Protein AF-A0AAE1Q0P6-F1 (afdb_monomer)

pLDDT: mean 88.46, std 8.79, range [49.84, 97.0]

Foldseek 3Di:
DVVVVVVVCVVCVQKDWDWADDDPKIKIKIFHNQLVVCCVPPPQVVPDKDWDQPFPQDPQCKGWIWIWGQDPVGTHTNIIMIMNDPDPCRVPHD

Solvent-accessible surface area (backbone atoms only — not comparable to full-atom values): 5191 Å² total; per-residue (Å²): 108,69,68,59,52,53,53,48,4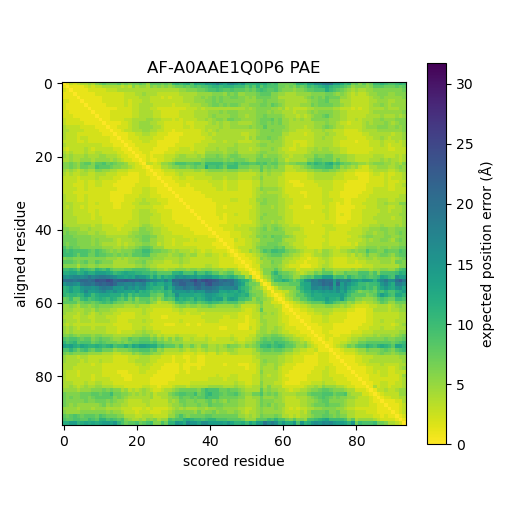0,70,75,37,75,70,38,50,72,48,80,45,67,38,99,94,27,31,29,34,44,41,30,45,61,67,19,57,45,40,58,73,72,37,72,38,56,78,74,50,72,48,70,49,74,73,68,53,62,47,100,81,50,36,31,48,32,46,31,24,18,72,49,100,89,42,81,38,60,50,37,39,38,37,22,55,56,90,50,68,64,25,80,75,64,14

Organism: NCBI:txid1843537

Mean predicted aligned error: 4.66 Å

Secondary structure (DSSP, 8-state):
-HHHHHHHHHH-TTSEEEEEEETTEEEEEEE-HHHHHHHHH-GGGGT--EE----EE-TT--EEEEEEEEETTEEEEEEEEEES--SHHHHHH-

Sequence (94 aa):
MFEAIQKYAQANPEVVINYQHYQNSFCVVLITPFMFRAHKALKEAGEVVFVDATSCVDQLNTAITPFMCTGPGGAVPLAILLTSSQDEATLTKG

Structure (mmCIF, N/C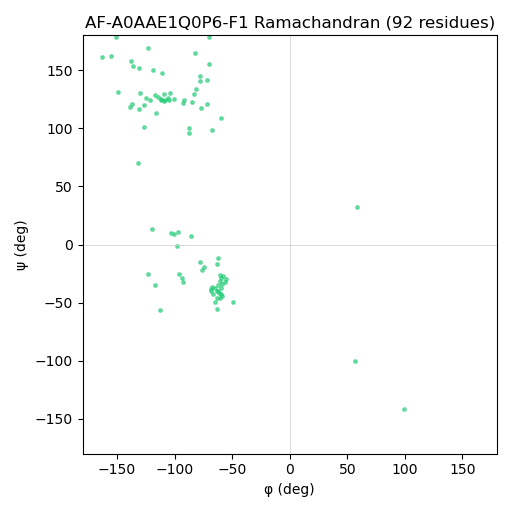A/C/O backbone):
data_AF-A0AAE1Q0P6-F1
#
_entry.id   AF-A0AAE1Q0P6-F1
#
loop_
_atom_site.group_PDB
_atom_site.id
_atom_site.type_symbol
_atom_site.label_atom_id
_atom_site.label_alt_id
_atom_site.label_comp_id
_atom_site.label_asym_id
_atom_site.label_entity_id
_atom_site.label_seq_id
_atom_site.pdbx_PDB_ins_code
_atom_site.Cartn_x
_atom_site.Cartn_y
_atom_site.Cartn_z
_atom_site.occupancy
_atom_site.B_iso_or_equiv
_atom_site.auth_seq_id
_atom_site.auth_comp_id
_atom_site.auth_asym_id
_atom_site.auth_atom_id
_atom_site.pdbx_PDB_model_num
ATOM 1 N N . MET A 1 1 ? -11.900 14.414 5.683 1.00 74.31 1 MET A N 1
ATOM 2 C CA . MET A 1 1 ? -10.885 13.513 5.087 1.00 74.31 1 MET A CA 1
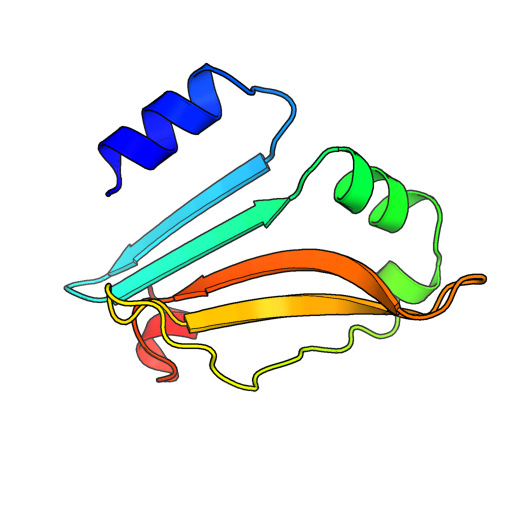ATOM 3 C C . MET A 1 1 ? -11.289 13.042 3.694 1.00 74.31 1 MET A C 1
ATOM 5 O O . MET A 1 1 ? -10.550 13.323 2.763 1.00 74.31 1 MET A O 1
ATOM 9 N N . PHE A 1 2 ? -12.460 12.414 3.523 1.00 80.19 2 PHE A N 1
ATOM 10 C CA . PHE A 1 2 ? -12.945 11.943 2.215 1.00 80.19 2 PHE A CA 1
ATOM 11 C C . PHE A 1 2 ? -12.881 13.002 1.099 1.00 80.19 2 PHE A C 1
ATOM 13 O O . PHE A 1 2 ? -12.294 12.755 0.054 1.00 80.19 2 PHE A O 1
ATOM 20 N N . GLU A 1 3 ? -13.389 14.213 1.341 1.00 85.75 3 GLU A N 1
ATOM 21 C CA . GLU A 1 3 ? -13.349 15.307 0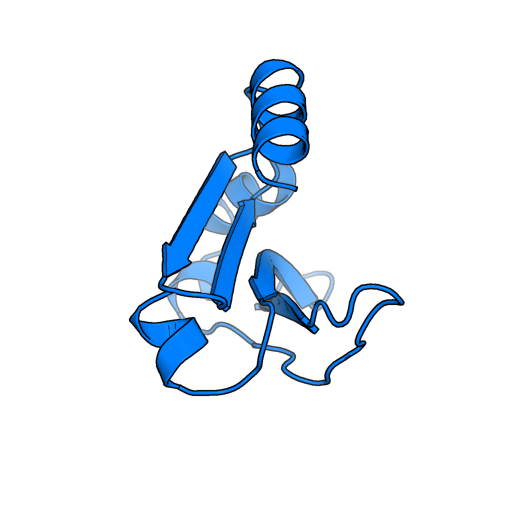.355 1.00 85.75 3 GLU A CA 1
ATOM 22 C C . GLU A 1 3 ? -11.922 15.699 -0.058 1.00 85.75 3 GLU A C 1
ATOM 24 O O . GLU A 1 3 ? -11.663 15.979 -1.226 1.00 85.75 3 GLU A O 1
ATOM 29 N N . ALA A 1 4 ? -10.976 15.680 0.887 1.00 87.44 4 ALA A N 1
ATOM 30 C CA . ALA A 1 4 ? -9.574 15.975 0.606 1.00 87.44 4 ALA A CA 1
ATOM 31 C C . ALA A 1 4 ? -8.936 14.878 -0.260 1.00 87.44 4 ALA A C 1
ATOM 33 O O . ALA A 1 4 ? -8.204 15.193 -1.197 1.00 87.44 4 ALA A O 1
ATOM 34 N N . ILE A 1 5 ? -9.266 13.609 0.008 1.00 88.75 5 ILE A N 1
ATOM 35 C CA . ILE A 1 5 ? -8.831 12.466 -0.805 1.00 88.75 5 ILE A CA 1
ATOM 36 C C . ILE A 1 5 ? -9.405 12.570 -2.221 1.00 88.75 5 ILE A C 1
ATOM 38 O O . ILE A 1 5 ? -8.661 12.437 -3.187 1.00 88.75 5 ILE A O 1
ATOM 42 N N . GLN A 1 6 ? -10.698 12.870 -2.355 1.00 89.12 6 GLN A N 1
ATOM 43 C CA . GLN A 1 6 ? -11.351 13.048 -3.655 1.00 89.12 6 GLN A CA 1
ATOM 44 C C . GLN A 1 6 ? -10.715 14.187 -4.453 1.00 89.12 6 GLN A C 1
ATOM 46 O O . GLN A 1 6 ? -10.374 14.013 -5.621 1.00 89.12 6 GLN A O 1
ATOM 51 N N . LYS A 1 7 ? -10.479 15.336 -3.812 1.00 93.38 7 LYS A N 1
ATOM 52 C CA . LYS A 1 7 ? -9.790 16.469 -4.437 1.00 93.38 7 LYS A CA 1
ATOM 53 C C . LYS A 1 7 ? -8.378 16.093 -4.893 1.00 93.38 7 LYS A C 1
ATOM 55 O O . LYS A 1 7 ? -7.970 16.479 -5.985 1.00 93.38 7 LYS A O 1
ATOM 60 N N . TYR A 1 8 ? -7.636 15.345 -4.077 1.00 91.31 8 TYR A N 1
ATOM 61 C CA . TYR A 1 8 ? -6.296 14.888 -4.436 1.00 91.31 8 TYR A CA 1
ATOM 62 C C . TYR A 1 8 ? -6.324 13.893 -5.605 1.00 91.31 8 TYR A C 1
ATOM 64 O O . TYR A 1 8 ? -5.528 14.038 -6.529 1.00 91.31 8 TYR A O 1
ATOM 72 N N . ALA A 1 9 ? -7.260 12.940 -5.609 1.00 91.38 9 ALA A N 1
ATOM 73 C CA . ALA A 1 9 ? -7.440 11.979 -6.699 1.00 91.38 9 ALA A CA 1
ATOM 74 C C . ALA A 1 9 ? -7.808 12.671 -8.023 1.00 91.38 9 ALA A C 1
ATOM 76 O O . ALA A 1 9 ? -7.277 12.326 -9.072 1.00 91.38 9 ALA A O 1
ATOM 77 N N . GLN A 1 10 ? -8.663 13.698 -7.977 1.00 92.88 10 GLN A N 1
ATOM 78 C CA . GLN A 1 10 ? -9.005 14.504 -9.155 1.00 92.88 10 GLN A CA 1
ATOM 79 C C . GLN A 1 10 ? -7.805 15.290 -9.696 1.00 92.88 10 GLN A C 1
ATOM 81 O O . GLN A 1 10 ? -7.667 15.442 -10.907 1.00 92.88 10 GLN A O 1
ATOM 86 N N . ALA A 1 11 ? -6.944 15.795 -8.809 1.00 95.69 11 ALA A N 1
ATOM 87 C CA . ALA A 1 11 ? -5.749 16.541 -9.193 1.00 95.69 11 ALA A CA 1
ATOM 88 C C . ALA A 1 11 ? -4.603 15.648 -9.705 1.00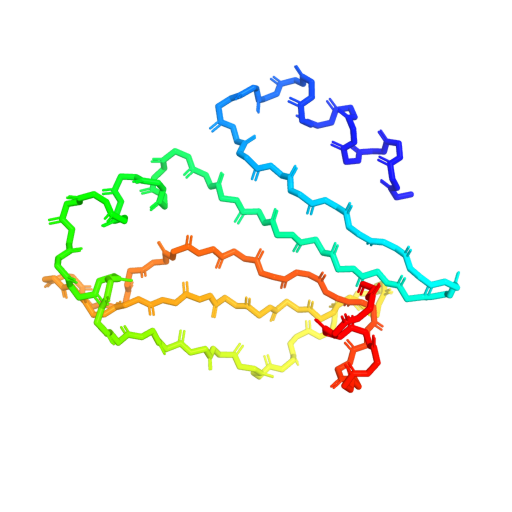 95.69 11 ALA A C 1
ATOM 90 O O . ALA A 1 11 ? -3.743 16.149 -10.424 1.00 95.69 11 ALA A O 1
ATOM 91 N N . ASN A 1 12 ? -4.589 14.357 -9.349 1.00 95.44 12 ASN A N 1
ATOM 92 C CA . ASN A 1 12 ? -3.523 13.402 -9.678 1.00 95.44 12 ASN A CA 1
ATOM 93 C C . ASN A 1 12 ? -4.134 12.099 -10.238 1.00 95.44 12 ASN A C 1
ATOM 95 O O . ASN A 1 12 ? -4.133 11.073 -9.550 1.00 95.44 12 ASN A O 1
ATOM 99 N N . PRO A 1 13 ? -4.696 12.119 -11.462 1.00 93.25 13 PRO A N 1
ATOM 100 C CA . PRO A 1 13 ? -5.415 10.980 -12.043 1.00 93.25 13 PRO A CA 1
ATOM 101 C C . PRO A 1 13 ? -4.541 9.734 -12.268 1.00 93.25 13 PRO A C 1
ATOM 103 O O . PRO A 1 13 ? -5.056 8.638 -12.478 1.00 93.25 13 PRO A O 1
ATOM 106 N N . GLU A 1 14 ? -3.219 9.884 -12.251 1.00 94.56 14 GLU A N 1
ATOM 107 C CA . GLU A 1 14 ? -2.246 8.799 -12.350 1.00 94.56 14 GLU A CA 1
ATOM 108 C C . GLU A 1 14 ? -2.056 8.018 -11.040 1.00 94.56 14 GLU A C 1
ATOM 110 O O . GLU A 1 14 ? -1.475 6.929 -11.050 1.00 94.56 14 GLU A O 1
ATOM 115 N N . VAL A 1 15 ? -2.524 8.563 -9.915 1.00 94.88 15 VAL A N 1
ATOM 116 C CA . VAL A 1 15 ? -2.518 7.891 -8.617 1.00 94.88 15 VAL A CA 1
ATOM 117 C C . VAL A 1 15 ? -3.839 7.153 -8.449 1.00 94.88 15 VAL A C 1
ATOM 119 O O . VAL A 1 15 ? -4.917 7.740 -8.507 1.00 94.88 15 VAL A O 1
ATOM 122 N N . VAL A 1 16 ? -3.766 5.852 -8.191 1.00 94.88 16 VAL A N 1
ATOM 123 C CA . VAL A 1 16 ? -4.948 5.065 -7.844 1.00 94.88 16 VAL A CA 1
ATOM 124 C C . VAL A 1 16 ? -5.184 5.210 -6.349 1.00 94.88 16 VAL A C 1
ATOM 126 O O . VAL A 1 16 ? -4.312 4.880 -5.543 1.00 94.88 16 VAL A O 1
ATOM 129 N N . ILE A 1 17 ? -6.370 5.691 -5.986 1.00 95.50 17 ILE A N 1
ATOM 130 C CA . ILE A 1 17 ? -6.804 5.787 -4.596 1.00 95.50 17 ILE A CA 1
ATOM 131 C C . ILE A 1 17 ? -8.151 5.095 -4.464 1.00 95.50 17 ILE A C 1
ATOM 133 O O . ILE A 1 17 ? -9.121 5.486 -5.111 1.00 95.50 17 ILE A O 1
ATOM 137 N N . ASN A 1 18 ? -8.206 4.070 -3.620 1.00 92.88 18 ASN A N 1
ATOM 138 C CA . ASN A 1 18 ? -9.450 3.428 -3.225 1.00 92.88 18 ASN A CA 1
ATOM 139 C C . ASN A 1 18 ? -9.742 3.786 -1.771 1.00 92.88 18 ASN A C 1
ATOM 141 O O . ASN A 1 18 ? -8.862 3.667 -0.924 1.00 92.88 18 ASN A O 1
ATOM 145 N N . TYR A 1 19 ? -10.958 4.247 -1.504 1.00 92.00 19 TYR A N 1
ATOM 146 C CA . TYR A 1 19 ? -11.408 4.653 -0.182 1.00 92.00 19 TYR A CA 1
ATOM 147 C C . TYR A 1 19 ? -12.621 3.819 0.199 1.00 92.00 19 TYR A C 1
ATOM 149 O O . TYR A 1 19 ? -13.629 3.823 -0.513 1.00 92.00 19 TYR A O 1
ATOM 157 N N . GLN A 1 20 ? -12.528 3.149 1.336 1.00 90.50 20 GLN A N 1
ATOM 158 C CA . GLN A 1 20 ? -13.629 2.465 1.984 1.00 90.50 20 GLN A CA 1
ATOM 159 C C . GLN A 1 20 ? -13.859 3.078 3.366 1.00 90.50 20 GLN A C 1
ATOM 161 O O . GLN A 1 20 ? -12.976 3.681 3.981 1.00 90.50 20 GLN A O 1
ATOM 166 N N . HIS A 1 21 ? -15.115 3.030 3.791 1.00 89.31 21 HIS A N 1
ATOM 167 C CA . HIS A 1 21 ? -15.535 3.555 5.074 1.00 89.31 21 HIS A CA 1
ATOM 168 C C . HIS A 1 21 ? -16.713 2.748 5.584 1.00 89.31 21 HIS A C 1
ATOM 170 O O . HIS A 1 21 ? -17.709 2.559 4.879 1.00 89.31 21 HIS A O 1
ATOM 176 N N . TYR A 1 22 ? -16.619 2.334 6.839 1.00 86.88 22 TYR A N 1
ATOM 177 C CA . TYR A 1 22 ? -17.658 1.595 7.527 1.00 86.88 22 TYR A CA 1
ATOM 178 C C . TYR A 1 22 ? -17.794 2.106 8.957 1.00 86.88 22 TYR A C 1
ATOM 180 O O . TYR A 1 22 ? -16.876 2.008 9.766 1.00 86.88 22 TYR A O 1
ATOM 188 N N . GLN A 1 23 ? -18.980 2.629 9.276 1.00 87.62 23 GLN A N 1
ATOM 189 C CA . GLN A 1 23 ? -19.297 3.242 10.569 1.00 87.62 23 GLN A CA 1
ATOM 190 C C . GLN A 1 23 ? -18.358 4.399 10.932 1.00 87.62 23 GLN A C 1
ATOM 192 O O . GLN A 1 23 ? -18.576 5.502 10.451 1.00 87.62 23 GLN A O 1
ATOM 197 N N . ASN A 1 24 ? -17.367 4.160 11.793 1.00 84.69 24 ASN A N 1
ATOM 198 C CA . ASN A 1 24 ? -16.366 5.144 12.211 1.00 84.69 24 ASN A CA 1
ATOM 199 C C . ASN A 1 24 ? -14.938 4.696 11.849 1.00 84.69 24 ASN A C 1
ATOM 201 O O . ASN A 1 24 ? -13.969 5.255 12.361 1.00 84.69 24 ASN A O 1
ATOM 205 N N . SER A 1 25 ? -14.825 3.672 10.998 1.00 87.31 25 SER A N 1
ATOM 206 C CA . SER A 1 25 ? -13.567 3.144 10.489 1.00 87.31 25 SER A CA 1
ATOM 207 C C . SER A 1 25 ? -13.401 3.447 9.006 1.00 87.31 25 SER A C 1
ATOM 209 O O . SER A 1 25 ? -14.382 3.489 8.258 1.00 87.31 25 SER A O 1
ATOM 211 N N . PHE A 1 26 ? -12.157 3.641 8.577 1.00 89.75 26 PHE A N 1
ATOM 212 C CA . PHE A 1 26 ? -11.810 3.790 7.168 1.00 89.75 26 PHE A CA 1
ATOM 213 C C . PHE A 1 26 ? -10.568 2.988 6.799 1.00 89.75 26 PHE A C 1
ATOM 215 O O . PHE A 1 26 ? -9.650 2.835 7.612 1.00 89.75 26 PHE A O 1
ATOM 222 N N . CYS A 1 27 ? -10.514 2.633 5.519 1.00 91.38 27 CYS A N 1
ATOM 223 C CA . CYS A 1 27 ? -9.380 2.062 4.824 1.00 91.38 27 CYS A CA 1
ATOM 224 C C . CYS A 1 27 ? -9.151 2.844 3.534 1.00 91.38 27 CYS A C 1
ATOM 226 O O . CYS A 1 27 ? -10.060 3.085 2.734 1.00 91.38 27 CYS A O 1
ATOM 228 N N . VAL A 1 28 ? -7.905 3.246 3.313 1.00 92.50 28 VAL A N 1
ATOM 229 C CA . VAL A 1 28 ? -7.476 3.875 2.069 1.00 92.50 28 VAL A CA 1
ATOM 230 C C . VAL A 1 28 ? -6.316 3.087 1.501 1.00 92.50 28 VAL A C 1
ATOM 232 O O . VAL A 1 28 ? -5.298 2.912 2.164 1.00 92.50 28 VAL A O 1
ATOM 235 N N . VAL A 1 29 ? -6.444 2.665 0.250 1.00 94.38 29 VAL A N 1
ATOM 236 C CA . VAL A 1 29 ? -5.343 2.083 -0.515 1.00 94.38 29 VAL A CA 1
ATOM 237 C C . VAL A 1 29 ? -4.859 3.120 -1.512 1.00 94.38 29 VAL A C 1
ATOM 239 O O . VAL A 1 29 ? -5.640 3.604 -2.331 1.00 94.38 29 VAL A O 1
ATOM 242 N N . LEU A 1 30 ? -3.569 3.437 -1.458 1.00 95.19 30 LEU A N 1
ATOM 243 C CA . LEU A 1 30 ? -2.909 4.359 -2.374 1.00 95.19 30 LEU A CA 1
ATOM 244 C C . LEU A 1 30 ? -1.827 3.636 -3.178 1.00 95.19 30 LEU A C 1
ATOM 246 O O . LEU A 1 30 ? -0.942 2.986 -2.617 1.00 95.19 30 LEU A O 1
ATOM 250 N N . ILE A 1 31 ? -1.879 3.794 -4.501 1.00 96.75 31 ILE A N 1
ATOM 251 C CA . ILE A 1 31 ? -0.905 3.243 -5.446 1.00 96.75 31 ILE A CA 1
ATOM 252 C C . ILE A 1 31 ? -0.464 4.357 -6.396 1.00 96.75 31 ILE A C 1
ATOM 254 O O . ILE A 1 31 ? -1.248 4.893 -7.177 1.00 96.75 31 ILE A O 1
ATOM 258 N N . THR A 1 32 ? 0.823 4.689 -6.349 1.00 96.56 32 THR A N 1
ATOM 259 C CA . THR A 1 32 ? 1.440 5.657 -7.267 1.00 96.56 32 THR A CA 1
ATOM 260 C C . THR A 1 32 ? 1.809 5.003 -8.607 1.00 96.56 32 THR A C 1
ATOM 262 O O . THR A 1 32 ? 1.950 3.777 -8.678 1.00 96.56 32 THR A O 1
ATOM 265 N N . PRO A 1 33 ? 2.098 5.784 -9.666 1.00 97.00 33 PRO A N 1
ATOM 266 C CA . PRO A 1 33 ? 2.600 5.232 -10.926 1.00 97.00 33 PRO A CA 1
ATOM 267 C C . PRO A 1 33 ? 3.874 4.396 -10.772 1.00 97.00 33 PRO A C 1
ATOM 269 O O . PRO A 1 33 ? 4.092 3.456 -11.534 1.00 97.00 33 PRO A O 1
ATOM 272 N N . PHE A 1 34 ? 4.736 4.735 -9.807 1.00 95.25 34 PHE A N 1
ATOM 273 C CA . PHE A 1 34 ? 5.935 3.953 -9.512 1.00 95.25 34 PHE A CA 1
ATOM 274 C C . PHE A 1 34 ? 5.573 2.561 -8.989 1.00 95.25 34 PHE A C 1
ATOM 276 O O . PHE A 1 34 ? 6.042 1.563 -9.532 1.00 95.25 34 PHE A O 1
ATOM 283 N N . MET A 1 35 ? 4.681 2.498 -8.000 1.00 96.31 35 MET A N 1
ATOM 284 C CA . MET A 1 35 ? 4.202 1.242 -7.419 1.00 96.31 35 MET A CA 1
ATOM 285 C C . MET A 1 35 ? 3.485 0.382 -8.469 1.00 96.31 35 MET A C 1
ATOM 287 O O . MET A 1 35 ? 3.746 -0.811 -8.585 1.00 96.31 35 MET A O 1
ATOM 291 N N . PHE A 1 36 ? 2.654 0.991 -9.322 1.00 95.56 36 PHE A N 1
ATOM 292 C CA . PHE A 1 36 ? 1.990 0.283 -10.420 1.00 95.56 36 PHE A CA 1
ATOM 293 C C . PHE A 1 36 ? 2.976 -0.313 -11.438 1.00 95.56 36 PHE A C 1
ATOM 295 O O . PHE A 1 36 ? 2.740 -1.395 -11.974 1.00 95.56 36 PHE A O 1
ATOM 302 N N . ARG A 1 37 ? 4.104 0.360 -11.705 1.00 95.75 37 ARG A N 1
ATOM 303 C CA . ARG A 1 37 ? 5.177 -0.215 -12.530 1.00 95.75 37 ARG A CA 1
ATOM 304 C C . ARG A 1 37 ? 5.872 -1.377 -11.829 1.00 95.75 37 ARG A C 1
ATOM 306 O O . ARG A 1 37 ? 6.170 -2.355 -12.506 1.00 95.75 37 ARG A O 1
ATOM 313 N N . ALA A 1 38 ? 6.090 -1.302 -10.515 1.00 94.88 38 ALA A N 1
ATOM 314 C CA . ALA A 1 38 ? 6.674 -2.402 -9.748 1.00 94.88 38 ALA A CA 1
ATOM 315 C C . ALA A 1 38 ? 5.826 -3.680 -9.864 1.00 94.88 38 ALA A C 1
ATOM 317 O O . ALA A 1 38 ? 6.375 -4.726 -10.197 1.00 94.88 38 ALA A O 1
ATOM 318 N N . HIS A 1 39 ? 4.495 -3.567 -9.754 1.00 94.94 39 HIS A N 1
ATOM 319 C CA . HIS A 1 39 ? 3.554 -4.681 -9.974 1.00 94.94 39 HIS A CA 1
ATOM 320 C C . HIS A 1 39 ? 3.684 -5.359 -11.345 1.00 94.94 39 HIS A C 1
ATOM 322 O O . HIS A 1 39 ? 3.382 -6.539 -11.479 1.00 94.94 39 HIS A O 1
ATOM 328 N N . LYS A 1 40 ? 4.097 -4.621 -12.382 1.00 94.81 40 LYS A N 1
ATOM 329 C CA . LYS A 1 40 ? 4.243 -5.152 -13.749 1.00 94.81 40 LYS A CA 1
ATOM 330 C C . LYS A 1 40 ? 5.647 -5.656 -14.061 1.00 94.81 40 LYS A C 1
ATOM 332 O O . LYS A 1 40 ? 5.800 -6.530 -14.907 1.00 94.81 40 LYS A O 1
ATOM 337 N N . ALA A 1 41 ? 6.658 -5.036 -13.462 1.00 94.56 41 ALA A N 1
ATOM 338 C CA . ALA A 1 41 ? 8.059 -5.265 -13.795 1.00 94.56 41 ALA A CA 1
ATOM 339 C C . ALA A 1 41 ? 8.716 -6.333 -12.915 1.00 94.56 41 ALA A C 1
ATOM 341 O O . ALA A 1 41 ? 9.660 -6.978 -13.365 1.00 94.56 41 ALA A O 1
ATOM 342 N N . LEU A 1 42 ? 8.244 -6.504 -11.678 1.00 94.12 42 LEU A N 1
ATOM 343 C CA . LEU A 1 42 ? 8.795 -7.454 -10.715 1.00 94.12 42 LEU A CA 1
ATOM 344 C C . LEU A 1 42 ? 7.848 -8.640 -10.579 1.00 94.12 42 LEU A C 1
ATOM 346 O O . LEU A 1 42 ? 6.664 -8.469 -10.293 1.00 94.12 42 LEU A O 1
ATOM 350 N N . LYS A 1 43 ? 8.374 -9.849 -10.770 1.00 93.25 43 LYS A N 1
ATOM 351 C CA . LYS A 1 43 ? 7.592 -11.085 -10.636 1.00 93.25 43 LYS A CA 1
ATOM 352 C C . LYS A 1 43 ? 7.174 -11.301 -9.182 1.00 93.25 43 LYS A C 1
ATOM 354 O O . LYS A 1 43 ? 6.054 -11.717 -8.905 1.00 93.25 43 LYS A O 1
ATOM 359 N N . GLU A 1 44 ? 8.064 -10.937 -8.269 1.00 93.50 44 GLU A N 1
ATOM 360 C CA . GLU A 1 44 ? 7.945 -11.069 -6.823 1.00 93.50 44 GLU A CA 1
ATOM 361 C C . GLU A 1 44 ? 6.732 -10.313 -6.274 1.00 93.50 44 GLU A C 1
ATOM 363 O O . GLU A 1 44 ? 6.137 -10.749 -5.291 1.00 93.50 44 GLU A O 1
ATOM 368 N N . ALA A 1 45 ? 6.310 -9.233 -6.944 1.00 92.31 45 ALA A N 1
ATOM 369 C CA . ALA A 1 45 ? 5.121 -8.467 -6.581 1.00 92.31 45 ALA A CA 1
ATOM 370 C C . ALA A 1 45 ? 3.821 -9.293 -6.629 1.00 92.31 45 ALA A C 1
ATOM 372 O O . ALA A 1 45 ? 2.873 -8.975 -5.913 1.00 92.31 45 ALA A O 1
ATOM 373 N N . GLY A 1 46 ? 3.778 -10.350 -7.449 1.00 91.12 46 GLY A N 1
ATOM 374 C CA . GLY A 1 46 ? 2.662 -11.296 -7.526 1.00 91.12 46 GLY A CA 1
ATOM 375 C C . GLY A 1 46 ? 2.862 -12.586 -6.724 1.00 91.12 46 GLY A C 1
ATOM 376 O O . GLY A 1 46 ? 1.977 -13.437 -6.741 1.00 91.12 46 GLY A O 1
ATOM 377 N N . GLU A 1 47 ? 4.006 -12.758 -6.052 1.00 91.50 47 GLU A N 1
ATOM 378 C CA . GLU A 1 47 ? 4.364 -13.999 -5.350 1.00 91.50 47 GLU A CA 1
ATOM 379 C C . GLU A 1 47 ? 4.410 -13.809 -3.832 1.00 91.50 47 GLU A C 1
ATOM 381 O O . GLU A 1 47 ? 3.717 -14.515 -3.101 1.00 91.50 47 GLU A O 1
ATOM 386 N N . VAL A 1 48 ? 5.220 -12.860 -3.349 1.00 89.06 48 VAL A N 1
ATOM 387 C CA . VAL A 1 48 ? 5.435 -12.625 -1.916 1.00 89.06 48 VAL A CA 1
ATOM 388 C C . VAL A 1 48 ? 5.421 -11.132 -1.632 1.00 89.06 48 VAL A C 1
ATOM 390 O O . VAL A 1 48 ? 6.251 -10.372 -2.133 1.00 89.06 48 VAL A O 1
ATOM 393 N N . VAL A 1 49 ? 4.497 -10.730 -0.762 1.00 92.12 49 VAL A N 1
ATOM 394 C CA . VAL A 1 49 ? 4.365 -9.352 -0.294 1.00 92.12 49 VAL A CA 1
ATOM 395 C C . VAL A 1 49 ? 4.743 -9.287 1.180 1.00 92.12 49 VAL A C 1
ATOM 397 O O . VAL A 1 49 ? 4.184 -9.994 2.016 1.00 92.12 49 VAL A O 1
ATOM 400 N N . PHE A 1 50 ? 5.694 -8.416 1.493 1.00 91.31 50 PHE A N 1
ATOM 401 C CA . PHE A 1 50 ? 6.022 -8.007 2.848 1.00 91.31 50 PHE A CA 1
ATOM 402 C C . PHE A 1 50 ? 5.062 -6.903 3.277 1.00 91.31 50 PHE A C 1
ATOM 404 O O . PHE A 1 50 ? 4.882 -5.912 2.565 1.00 91.31 50 PHE A O 1
ATOM 411 N N . VAL A 1 51 ? 4.466 -7.074 4.450 1.00 91.19 51 VAL A N 1
ATOM 412 C CA . VAL A 1 51 ? 3.566 -6.096 5.054 1.00 91.19 51 VAL A CA 1
ATOM 413 C C . VAL A 1 51 ? 4.221 -5.610 6.333 1.00 91.19 51 VAL A C 1
ATOM 415 O O . VAL A 1 51 ? 4.396 -6.383 7.275 1.00 91.19 51 VAL A O 1
ATOM 418 N N . ASP A 1 52 ? 4.609 -4.340 6.353 1.00 84.94 52 ASP A N 1
ATOM 419 C CA . ASP A 1 52 ? 5.117 -3.715 7.569 1.00 84.94 52 ASP A CA 1
ATOM 420 C C . ASP A 1 52 ? 3.938 -3.150 8.367 1.00 84.94 52 ASP A C 1
ATOM 422 O O . ASP A 1 52 ? 3.426 -2.067 8.091 1.00 84.94 52 ASP A O 1
ATOM 426 N N . ALA A 1 53 ? 3.466 -3.928 9.339 1.00 74.88 53 ALA A N 1
ATOM 427 C CA . ALA A 1 53 ? 2.367 -3.538 10.218 1.00 74.88 53 ALA A CA 1
ATOM 428 C C . ALA A 1 53 ? 2.831 -2.715 11.434 1.00 74.88 53 ALA A C 1
ATOM 430 O O . ALA A 1 53 ? 2.024 -2.448 12.329 1.00 74.88 53 ALA A O 1
ATOM 431 N N . THR A 1 54 ? 4.110 -2.323 11.499 1.00 67.44 54 THR A N 1
ATOM 432 C CA . THR A 1 54 ? 4.641 -1.545 12.622 1.00 67.44 54 THR A CA 1
ATOM 433 C C . THR A 1 54 ? 4.007 -0.153 12.593 1.00 67.44 54 THR A C 1
ATOM 435 O O . THR A 1 54 ? 4.397 0.716 11.817 1.00 67.44 54 THR A O 1
ATOM 438 N N . SER A 1 55 ? 2.965 0.049 13.404 1.00 60.00 55 SER A N 1
ATOM 439 C CA . SER A 1 55 ? 2.151 1.265 13.414 1.00 60.00 55 SER A CA 1
ATOM 440 C C . SER A 1 55 ? 2.989 2.498 13.733 1.00 60.00 55 SER A C 1
ATOM 442 O O . SER A 1 55 ? 3.351 2.726 14.889 1.00 60.00 55 SER A O 1
ATOM 444 N N . CYS A 1 56 ? 3.206 3.351 12.737 1.00 62.38 56 CYS A N 1
ATOM 445 C CA . CYS A 1 56 ? 3.338 4.777 12.983 1.00 62.38 56 CYS A CA 1
ATOM 446 C C . CYS A 1 56 ? 1.919 5.347 12.949 1.00 62.38 56 CYS A C 1
ATOM 448 O O . CYS A 1 56 ? 1.333 5.483 11.876 1.00 62.38 56 CYS A O 1
ATOM 450 N N . VAL A 1 57 ? 1.337 5.575 14.126 1.00 66.06 57 VAL A N 1
ATOM 451 C CA . VAL A 1 57 ? 0.104 6.358 14.241 1.00 66.06 57 VAL A CA 1
ATOM 452 C C . VAL A 1 57 ? 0.492 7.818 14.102 1.00 66.06 57 VAL A C 1
ATOM 454 O O . VAL 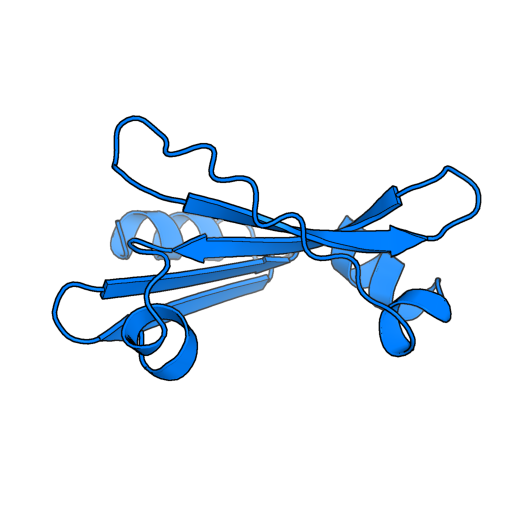A 1 57 ? 1.282 8.338 14.893 1.00 66.06 57 VAL A O 1
ATOM 457 N N . ASP A 1 58 ? -0.019 8.465 13.061 1.00 71.25 58 ASP A N 1
ATOM 458 C CA . ASP A 1 58 ? 0.134 9.906 12.923 1.00 71.25 58 ASP A CA 1
ATOM 459 C C . ASP A 1 58 ? -0.705 10.653 13.979 1.00 71.25 58 ASP A C 1
ATOM 461 O O . ASP A 1 58 ? -1.430 10.067 14.788 1.00 71.25 58 ASP A O 1
ATOM 465 N N . GLN A 1 59 ? -0.631 11.985 13.981 1.00 70.75 59 GLN A N 1
ATOM 466 C CA . GLN A 1 59 ? -1.401 12.819 14.914 1.00 70.75 59 GLN A CA 1
ATOM 467 C C . GLN A 1 59 ? -2.927 12.683 14.747 1.00 70.75 59 GLN A C 1
ATOM 469 O O . GLN A 1 59 ? -3.676 13.166 15.594 1.00 70.75 59 GLN A O 1
ATOM 474 N N . LEU A 1 60 ? -3.390 12.043 13.670 1.00 73.75 60 LEU A N 1
ATOM 475 C CA . LEU A 1 60 ? -4.795 11.798 13.361 1.00 73.75 60 LEU A CA 1
ATOM 476 C C . LEU A 1 60 ? -5.227 10.370 13.724 1.00 73.75 60 LEU A C 1
ATOM 478 O O . LEU A 1 60 ? -6.337 9.973 13.375 1.00 73.75 60 LEU A O 1
ATOM 482 N N . ASN A 1 61 ? -4.376 9.615 14.428 1.00 78.19 61 ASN A N 1
ATOM 483 C CA . ASN A 1 61 ? -4.591 8.206 14.753 1.00 78.19 61 ASN A CA 1
ATOM 484 C C . ASN A 1 61 ? -4.773 7.333 13.495 1.00 78.19 61 ASN A C 1
ATOM 486 O O . ASN A 1 61 ? -5.514 6.353 13.510 1.00 78.19 61 ASN A O 1
ATOM 490 N N . THR A 1 62 ? -4.102 7.702 12.399 1.00 86.38 62 THR A N 1
ATOM 491 C CA . THR A 1 62 ? -4.071 6.926 11.158 1.00 86.38 62 THR A CA 1
ATOM 492 C C . THR A 1 62 ? -2.862 6.006 11.183 1.00 86.38 62 THR A C 1
ATOM 494 O O . THR A 1 62 ? -1.727 6.471 11.289 1.00 86.38 62 THR A O 1
ATOM 497 N N . ALA A 1 63 ? -3.094 4.703 11.069 1.00 88.62 63 ALA A N 1
ATOM 498 C CA . ALA A 1 63 ? -2.040 3.721 10.882 1.00 88.62 63 ALA A CA 1
ATOM 499 C C . ALA A 1 63 ? -1.631 3.669 9.406 1.00 88.62 63 ALA A C 1
ATOM 501 O O . ALA A 1 63 ? -2.482 3.618 8.517 1.00 88.62 63 ALA A O 1
ATOM 502 N N . ILE A 1 64 ? -0.322 3.665 9.156 1.00 89.31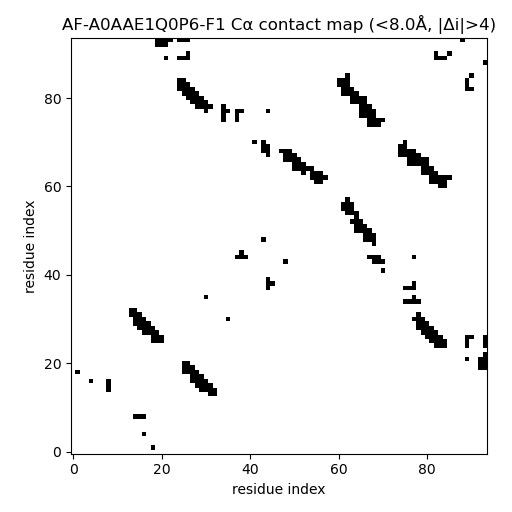 64 ILE A N 1
ATOM 503 C CA . ILE A 1 64 ? 0.262 3.529 7.820 1.00 89.31 64 ILE A CA 1
ATOM 504 C C . ILE A 1 64 ? 0.914 2.154 7.718 1.00 89.31 64 ILE A C 1
ATOM 506 O O . ILE A 1 64 ? 1.798 1.825 8.506 1.00 89.31 64 ILE A O 1
ATOM 510 N N . THR A 1 65 ? 0.503 1.365 6.733 1.00 91.62 65 THR A N 1
ATOM 511 C CA . THR A 1 65 ? 1.011 0.010 6.499 1.00 91.62 65 THR A CA 1
ATOM 512 C C . THR A 1 65 ? 1.484 -0.104 5.049 1.00 91.62 65 THR A C 1
ATOM 514 O O . THR A 1 65 ? 0.659 -0.211 4.134 1.00 91.62 65 THR A O 1
ATOM 517 N N . PRO A 1 66 ? 2.801 -0.036 4.783 1.00 92.44 66 PRO A N 1
ATOM 518 C CA . PRO A 1 66 ? 3.326 -0.208 3.440 1.00 92.44 66 PRO A CA 1
ATOM 519 C C . PRO A 1 66 ? 3.371 -1.687 3.051 1.00 92.44 66 PRO A C 1
ATOM 521 O O . PRO A 1 66 ? 3.727 -2.568 3.836 1.00 92.44 66 PRO A O 1
ATOM 524 N N . PHE A 1 67 ? 3.024 -1.944 1.795 1.00 94.44 67 PHE A N 1
ATOM 525 C CA . PHE A 1 67 ? 3.118 -3.251 1.159 1.00 94.44 67 PHE A CA 1
ATOM 526 C C . PHE A 1 67 ? 4.328 -3.205 0.239 1.00 94.44 67 PHE A C 1
ATOM 528 O O . PHE A 1 67 ? 4.471 -2.261 -0.540 1.00 94.44 67 PHE A O 1
ATOM 535 N N . MET A 1 68 ? 5.207 -4.195 0.323 1.00 95.50 68 MET A N 1
ATOM 536 C CA . MET A 1 68 ? 6.481 -4.212 -0.394 1.00 95.50 68 MET A CA 1
ATOM 537 C C . MET A 1 68 ? 6.761 -5.596 -0.974 1.00 95.50 68 MET A C 1
ATOM 539 O O . MET A 1 68 ? 6.261 -6.596 -0.478 1.00 95.50 68 MET A O 1
ATOM 543 N N . CYS A 1 69 ? 7.605 -5.675 -1.991 1.00 95.62 69 CYS A N 1
ATOM 544 C CA . CYS A 1 69 ? 8.215 -6.926 -2.444 1.00 95.62 69 CYS A CA 1
ATOM 545 C C . CYS A 1 69 ? 9.738 -6.798 -2.424 1.00 95.62 69 CYS A C 1
ATOM 547 O O . CYS A 1 69 ? 10.281 -5.706 -2.240 1.00 95.62 69 CYS A O 1
ATOM 549 N N . THR A 1 70 ? 10.434 -7.918 -2.601 1.00 94.19 70 THR A N 1
ATOM 550 C CA . THR A 1 70 ? 11.878 -7.884 -2.839 1.00 94.19 70 THR A CA 1
ATOM 551 C C . THR A 1 70 ? 12.155 -7.496 -4.289 1.00 94.19 70 THR A C 1
ATOM 553 O O . THR A 1 70 ? 11.417 -7.872 -5.197 1.00 94.19 70 THR A O 1
ATOM 556 N N . GLY A 1 71 ? 13.225 -6.748 -4.514 1.00 90.38 71 GLY A N 1
ATOM 557 C CA . GLY A 1 71 ? 13.726 -6.411 -5.835 1.00 90.38 71 GLY A CA 1
ATOM 558 C C . GLY A 1 71 ? 15.238 -6.186 -5.812 1.00 90.38 71 GLY A C 1
ATOM 559 O O . GLY A 1 71 ? 15.863 -6.234 -4.750 1.00 90.38 71 GLY A O 1
ATOM 560 N N . PRO A 1 72 ? 15.858 -5.894 -6.969 1.00 86.81 72 PRO A N 1
ATOM 561 C CA . PRO A 1 72 ? 17.316 -5.764 -7.076 1.00 86.81 72 PRO A CA 1
ATOM 562 C C . PRO A 1 72 ? 17.932 -4.701 -6.153 1.00 86.81 72 PRO A C 1
ATOM 564 O O . PRO A 1 72 ? 19.094 -4.807 -5.776 1.00 86.81 72 PRO A O 1
ATOM 567 N N . GLY A 1 73 ? 17.156 -3.673 -5.797 1.00 84.19 73 GLY A N 1
ATOM 568 C CA . GLY A 1 73 ? 17.558 -2.598 -4.886 1.00 84.19 73 GLY A CA 1
ATOM 569 C C . GLY A 1 73 ? 17.105 -2.787 -3.434 1.00 84.19 73 GLY A C 1
ATOM 570 O O . GLY A 1 73 ? 17.191 -1.837 -2.662 1.00 84.19 73 GLY A O 1
ATOM 571 N N . GLY A 1 74 ? 16.590 -3.963 -3.064 1.00 90.19 74 GLY A N 1
ATOM 572 C CA . GLY A 1 74 ? 15.997 -4.226 -1.750 1.00 90.19 74 GLY A CA 1
ATOM 573 C C . GLY A 1 74 ? 14.470 -4.155 -1.769 1.00 90.19 74 GLY A C 1
ATOM 574 O O . GLY A 1 74 ? 13.839 -4.627 -2.712 1.00 90.19 74 GLY A O 1
ATOM 575 N N . ALA A 1 75 ? 13.868 -3.599 -0.715 1.00 92.25 75 ALA A N 1
ATOM 576 C CA . ALA A 1 75 ? 12.415 -3.523 -0.579 1.00 92.25 75 ALA A CA 1
ATOM 577 C C . ALA A 1 75 ? 11.811 -2.497 -1.554 1.00 92.25 75 ALA A C 1
ATOM 579 O O . ALA A 1 75 ? 12.135 -1.309 -1.508 1.00 92.25 75 ALA A O 1
ATOM 580 N N . VAL A 1 76 ? 10.914 -2.953 -2.429 1.00 94.94 76 VAL A N 1
ATOM 581 C CA . VAL A 1 76 ? 10.222 -2.121 -3.420 1.00 94.94 76 VAL A CA 1
ATOM 582 C C . VAL A 1 76 ? 8.755 -1.957 -3.015 1.00 94.9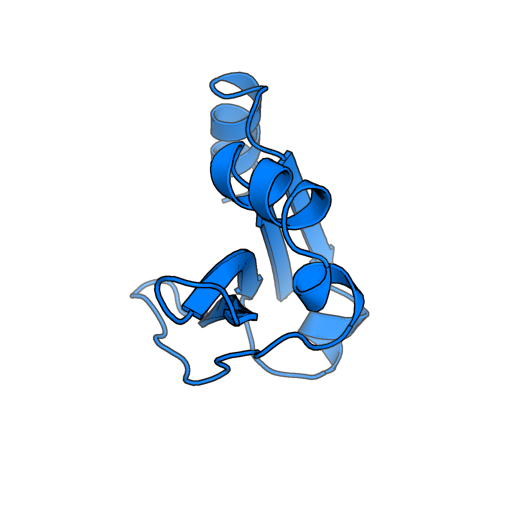4 76 VAL A C 1
ATOM 584 O O . VAL A 1 76 ? 8.065 -2.966 -2.861 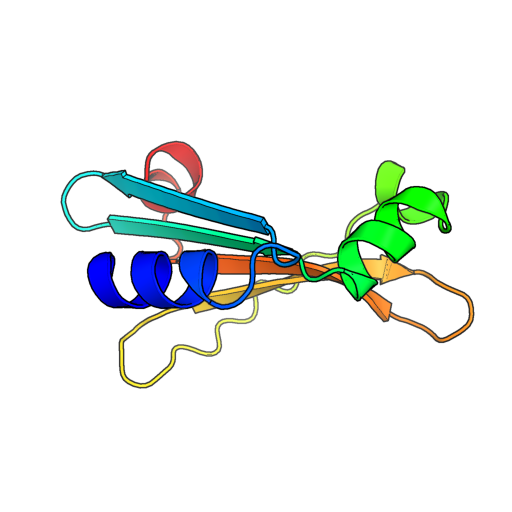1.00 94.94 76 VAL A O 1
ATOM 587 N N . PRO A 1 77 ? 8.242 -0.723 -2.861 1.00 94.62 77 PRO A N 1
ATOM 588 C CA . PRO A 1 77 ? 6.861 -0.490 -2.451 1.00 94.62 77 PRO A CA 1
ATOM 589 C C . PRO A 1 77 ? 5.848 -0.831 -3.553 1.00 94.62 77 PRO A C 1
ATOM 591 O O . PRO A 1 77 ? 6.048 -0.523 -4.729 1.00 94.62 77 PRO A O 1
ATOM 594 N N . LEU A 1 78 ? 4.722 -1.404 -3.134 1.00 96.12 78 LEU A N 1
ATOM 595 C CA . LEU A 1 78 ? 3.605 -1.868 -3.960 1.00 96.12 78 LEU A CA 1
ATOM 596 C C . LEU A 1 78 ? 2.295 -1.128 -3.675 1.00 96.12 78 LEU A C 1
ATOM 598 O O . LEU A 1 78 ? 1.499 -0.925 -4.591 1.00 96.12 78 LEU A O 1
ATOM 602 N N . ALA A 1 79 ? 2.055 -0.746 -2.424 1.00 95.81 79 ALA A N 1
ATOM 603 C CA . ALA A 1 79 ? 0.902 0.049 -2.012 1.00 95.81 79 ALA A CA 1
ATOM 604 C C . ALA A 1 79 ? 1.152 0.654 -0.628 1.00 95.81 79 ALA A C 1
ATOM 606 O O . ALA A 1 79 ? 1.994 0.164 0.128 1.00 95.81 79 ALA A O 1
ATOM 607 N N . ILE A 1 80 ? 0.385 1.687 -0.293 1.00 93.75 80 ILE A N 1
ATOM 608 C CA . ILE A 1 80 ? 0.242 2.180 1.075 1.00 93.75 80 ILE A CA 1
ATOM 609 C C . ILE A 1 80 ? -1.199 1.957 1.508 1.00 93.75 80 ILE A C 1
ATOM 611 O O . ILE A 1 80 ? -2.125 2.390 0.820 1.00 93.75 80 ILE A O 1
ATOM 615 N N . LEU A 1 81 ? -1.368 1.296 2.646 1.00 92.81 81 LEU A N 1
ATOM 616 C CA . LEU A 1 81 ? -2.642 1.131 3.322 1.00 92.81 81 LEU A CA 1
ATOM 617 C C . LEU A 1 81 ? -2.714 2.132 4.480 1.00 92.81 81 LEU A C 1
ATOM 619 O O . LEU A 1 81 ? -1.814 2.169 5.318 1.00 92.81 81 LEU A O 1
ATOM 623 N N . LEU A 1 82 ? -3.762 2.948 4.510 1.00 90.94 82 LEU A N 1
ATOM 624 C CA . LEU A 1 82 ? -4.061 3.872 5.601 1.00 90.94 82 LEU A CA 1
ATOM 625 C C . LEU A 1 82 ? -5.328 3.395 6.298 1.00 90.94 82 LEU A C 1
ATOM 627 O O . LEU A 1 82 ? -6.357 3.272 5.635 1.00 90.94 82 LEU A O 1
ATOM 631 N N . THR A 1 83 ? -5.283 3.172 7.606 1.00 90.88 83 THR A N 1
ATOM 632 C CA . THR A 1 83 ? -6.470 2.770 8.370 1.00 90.88 83 THR A CA 1
ATOM 633 C C . THR A 1 83 ? -6.661 3.608 9.625 1.00 90.88 83 THR A C 1
ATOM 635 O O . THR A 1 83 ? -5.704 4.099 10.218 1.00 90.88 83 THR A O 1
ATOM 638 N N . SER A 1 84 ? -7.909 3.761 10.060 1.00 89.50 84 SER A N 1
ATOM 639 C CA . SER A 1 84 ? -8.258 4.415 11.335 1.00 89.50 84 SER A CA 1
ATOM 640 C C . SER A 1 84 ? -7.978 3.558 12.575 1.00 89.50 84 SER A C 1
ATOM 642 O O . SER A 1 84 ? -7.973 4.062 13.695 1.00 89.50 84 SER A O 1
ATOM 644 N N . SER A 1 85 ? -7.856 2.243 12.389 1.00 84.00 85 SER A N 1
ATOM 645 C CA . SER A 1 85 ? -7.643 1.235 13.429 1.00 84.00 85 SER A CA 1
ATOM 646 C C . SER A 1 85 ? -6.966 0.011 12.809 1.00 84.00 85 SER A C 1
ATOM 648 O O . SER A 1 85 ? -6.971 -0.171 11.589 1.00 84.00 85 SER A O 1
ATOM 650 N N . GLN A 1 86 ? -6.373 -0.829 13.652 1.00 79.38 86 GLN A N 1
ATOM 651 C CA . GLN A 1 86 ? -5.748 -2.095 13.258 1.00 79.38 86 GLN A CA 1
ATOM 652 C C . GLN A 1 86 ? -6.614 -3.317 13.592 1.00 79.38 86 GLN A C 1
ATOM 654 O O . GLN A 1 86 ? -6.142 -4.449 13.514 1.00 79.38 86 GLN A O 1
ATOM 659 N N . ASP A 1 87 ? -7.871 -3.107 13.987 1.00 85.19 87 ASP A N 1
ATOM 660 C CA . ASP A 1 87 ? -8.803 -4.211 14.187 1.00 85.19 87 ASP A CA 1
ATOM 661 C C . ASP A 1 87 ? -9.215 -4.879 12.863 1.00 85.19 87 ASP A C 1
ATOM 663 O O . ASP A 1 87 ? -9.192 -4.293 11.777 1.00 85.19 87 ASP A O 1
ATOM 667 N N . GLU A 1 88 ? -9.614 -6.147 12.966 1.00 86.19 88 GLU A N 1
ATOM 668 C CA . GLU A 1 88 ? -10.072 -6.944 11.827 1.00 86.19 88 GLU A CA 1
ATOM 669 C C . GLU A 1 88 ? -11.281 -6.306 11.128 1.00 86.19 88 GLU A C 1
ATOM 671 O O . GLU A 1 88 ? -11.414 -6.386 9.907 1.00 86.19 88 GLU A O 1
ATOM 676 N N . ALA A 1 89 ? -12.163 -5.649 11.887 1.00 86.31 89 ALA A N 1
ATOM 677 C CA . ALA A 1 89 ? -13.366 -5.032 11.346 1.00 86.31 89 ALA A CA 1
ATOM 678 C C . ALA A 1 89 ? -13.033 -3.904 10.362 1.00 86.31 89 ALA A C 1
ATOM 680 O O . ALA A 1 89 ? -13.679 -3.812 9.322 1.00 86.31 89 ALA A O 1
ATOM 681 N N . THR A 1 90 ? -12.016 -3.099 10.658 1.00 86.06 90 THR A N 1
ATOM 682 C CA . THR A 1 90 ? -11.507 -2.051 9.770 1.00 86.06 90 THR A CA 1
ATOM 683 C C . THR A 1 90 ? -10.954 -2.695 8.500 1.00 86.06 90 THR A C 1
ATOM 685 O O . THR A 1 90 ? -11.492 -2.493 7.423 1.00 86.06 90 THR A O 1
ATOM 688 N N . LEU A 1 91 ? -10.014 -3.636 8.604 1.00 84.88 91 LEU A N 1
ATOM 689 C CA . LEU A 1 91 ? -9.408 -4.269 7.419 1.00 84.88 91 LEU A CA 1
ATOM 690 C C . LEU A 1 91 ? -10.395 -5.026 6.510 1.00 84.88 91 LEU A C 1
ATOM 692 O O . LEU A 1 91 ? -10.168 -5.120 5.305 1.00 84.88 91 LEU A O 1
ATOM 696 N N . THR A 1 92 ? -11.463 -5.597 7.074 1.00 85.31 92 THR A N 1
ATOM 697 C CA . THR A 1 92 ? -12.418 -6.433 6.325 1.00 85.31 92 THR A CA 1
ATOM 698 C C . THR A 1 92 ? -13.654 -5.685 5.836 1.00 85.31 92 THR A C 1
ATOM 700 O O . THR A 1 92 ? -14.278 -6.132 4.873 1.00 85.31 92 THR A O 1
ATOM 703 N N . LYS A 1 93 ? -14.044 -4.584 6.492 1.00 82.06 93 LYS A N 1
ATOM 704 C CA . LYS A 1 93 ? -15.302 -3.874 6.200 1.00 82.06 93 LYS A CA 1
ATOM 705 C C . LYS A 1 93 ? -15.114 -2.409 5.841 1.00 82.06 93 LYS A C 1
ATOM 707 O O . LYS A 1 93 ? -16.028 -1.855 5.232 1.00 82.06 93 LYS A O 1
ATOM 712 N N . GLY A 1 94 ? -14.031 -1.780 6.295 1.00 49.84 94 GLY A N 1
ATOM 713 C CA . GLY A 1 94 ? -13.935 -0.329 6.415 1.00 49.84 94 GLY A CA 1
ATOM 714 C C . GLY A 1 94 ? -12.608 0.216 5.984 1.00 49.84 94 GLY A C 1
ATOM 715 O O . GLY A 1 94 ? -11.669 0.162 6.799 1.00 49.84 94 GLY A O 1
#

Radius of gyration: 13.91 Å; Cα contacts (8 Å, |Δi|>4): 169; chains: 1; bounding box: 37×30×29 Å

Nearest PDB structures (foldseek):
  5eph-assembly2_B  TM=4.782E-01  e=2.111E+00  Pseudomonas aeruginosa
  3tsg-assembly2_B  TM=3.897E-01  e=2.848E+00  Acinetobacter baumannii
  3v3r-assembly2_B  TM=3.880E-01  e=3.408E+00  Acinetobacter baumannii
  5iff-assembly1_B-2  TM=3.194E-01  e=5.841E+00  Pyrococcus abyssi GE5